Protein AF-F1LG90-F1 (afdb_monomer_lite)

Foldseek 3Di:
DFDPVLLQLLCCPALVDVGDDPVQSVQVVVLQVCVVCVLVVAPFPARQDPVNLCVPQPPDPVRNDDKDFFDDFHFQVCVVPDDDDPLRRVVNRPPCSRIRDPDQCQVDAAAAAADPVVVVVVVDPSHHHDPPRPHHDRDTGGPDFRDHDVVHGGHGDD

Organism: Ascaris suum (NCBI:txid6253)

Secondary structure (DSSP, 8-state):
---HHHHHHHHHHHS--SS--HHHHHHHHHHHHHHHTHHHHS-EEE---HHHHHHHH-SSTT---PPPB-----BTTGGGT----HHHHHHHTTSGGGBSS---GGGS-BSSBPPGGGHHHHT-TT--B-SS--PBPP--EESSPPP--TT-SBPPP-

InterPro domains:
  IPR000217 Tubulin [PTHR11588] (1-149)
  IPR002452 Alpha tubulin [PR01162] (12-24)
  IPR002452 Alpha tubulin [PR01162] (72-87)
  IPR002452 Alpha tubulin [PR01162] (107-128)
  IPR002452 Alpha tubulin [PR01162] (133-146)
  IPR002452 Alpha tubulin [PR01162] (146-158)
  IPR008280 Tubulin/FtsZ, C-terminal [SSF55307] (44-157)
  IPR018316 Tubulin/FtsZ, 2-layer sandwich domain [PF03953] (61-152)
  IPR018316 Tubulin/FtsZ, 2-layer sandwich domain [SM00865] (46-158)
  IPR036525 Tubulin/FtsZ, GTPase domain superfamily [G3DSA:3.40.50.1440] (1-66)
  IPR036525 Tubulin/FtsZ, GTPase domain superfamily [SSF52490] (1-43)
  IPR037103 Tubulin/FtsZ-like, C-terminal domain [G3DSA:3.30.1330.20] (67-158)

Radius of gyration: 15.99 Å; chains: 1; bounding box: 39×36×45 Å

pLDDT: mean 81.98, std 10.02, range [52.31, 95.44]

Sequence (158 aa):
MVDNEAIYDICRRNLDVERPSYTNLNRLISQVVSSITASLRFDGALNVDLTEFQTNLVPYPRIHFPLATYAPVISAEKAYHEALSVSDITNACFEPANQMVKCDPRHGKYMKDVNASIATIKTKRTIQFVDWCPTGFKVGINYQPPTVVPGGDLAKVP

Structure (mmCIF, N/CA/C/O backbone):
data_AF-F1LG90-F1
#
_entry.id   AF-F1LG90-F1
#
loop_
_atom_site.group_PDB
_atom_site.id
_atom_site.type_symbol
_atom_site.label_atom_id
_atom_site.label_alt_id
_atom_site.label_comp_id
_atom_site.label_asym_id
_atom_site.label_entity_id
_atom_site.label_seq_id
_atom_site.pdbx_PDB_ins_code
_atom_site.Cartn_x
_atom_site.Cartn_y
_atom_site.Cartn_z
_atom_site.occupancy
_atom_site.B_iso_or_equiv
_atom_site.auth_seq_id
_atom_site.auth_comp_id
_atom_site.auth_asym_id
_atom_site.auth_atom_id
_atom_site.pdbx_PDB_model_num
ATOM 1 N N . MET A 1 1 ? -4.075 -1.576 -9.252 1.00 84.69 1 MET A N 1
ATOM 2 C CA . MET A 1 1 ? -5.441 -2.144 -9.117 1.00 84.69 1 MET A CA 1
ATOM 3 C C . MET A 1 1 ? -5.804 -2.202 -7.643 1.00 84.69 1 MET A C 1
ATOM 5 O O . MET A 1 1 ? -4.890 -2.188 -6.827 1.00 84.69 1 MET A O 1
ATOM 9 N N . VAL A 1 2 ? -7.096 -2.214 -7.316 1.00 89.31 2 VAL A N 1
ATOM 10 C CA . VAL A 1 2 ? -7.597 -2.228 -5.936 1.00 89.31 2 VAL A CA 1
ATOM 11 C C . VAL A 1 2 ? -8.815 -3.153 -5.881 1.00 89.31 2 VAL A C 1
ATOM 13 O O . VAL A 1 2 ? -9.777 -2.930 -6.611 1.00 89.31 2 VAL A O 1
ATOM 16 N N . ASP A 1 3 ? -8.733 -4.207 -5.078 1.00 93.62 3 ASP A N 1
ATOM 17 C CA . ASP A 1 3 ? -9.725 -5.273 -4.945 1.00 93.62 3 ASP A CA 1
ATOM 18 C C . ASP A 1 3 ? -10.479 -5.137 -3.619 1.00 93.62 3 ASP A C 1
ATOM 20 O O . ASP A 1 3 ? -9.876 -5.069 -2.545 1.00 93.62 3 ASP A O 1
ATOM 24 N N . ASN A 1 4 ? -11.809 -5.121 -3.694 1.00 93.81 4 ASN A N 1
ATOM 25 C CA . ASN A 1 4 ? -12.668 -4.980 -2.525 1.00 93.81 4 ASN A CA 1
ATOM 26 C C . ASN A 1 4 ? -12.501 -6.135 -1.536 1.00 93.81 4 ASN A C 1
ATOM 28 O O . ASN A 1 4 ? -12.560 -5.893 -0.334 1.00 93.81 4 ASN A O 1
ATOM 32 N N . GLU A 1 5 ? -12.289 -7.365 -2.013 1.00 94.31 5 GLU A N 1
ATOM 33 C CA . GLU A 1 5 ? -12.148 -8.524 -1.126 1.00 94.31 5 GLU A CA 1
ATOM 34 C C . GLU A 1 5 ? -10.854 -8.430 -0.310 1.00 94.31 5 GLU A C 1
ATOM 36 O O . GLU A 1 5 ? -10.869 -8.604 0.907 1.00 94.31 5 GLU A O 1
ATOM 41 N N . ALA A 1 6 ? -9.750 -8.048 -0.959 1.00 94.06 6 ALA A N 1
ATOM 42 C CA . ALA A 1 6 ? -8.468 -7.848 -0.291 1.00 94.06 6 ALA A CA 1
ATOM 43 C C . ALA A 1 6 ? -8.540 -6.743 0.779 1.00 94.06 6 ALA A C 1
ATOM 45 O O . ALA A 1 6 ? -8.061 -6.920 1.898 1.00 94.06 6 ALA A O 1
ATOM 46 N N . ILE A 1 7 ? -9.189 -5.615 0.471 1.00 94.56 7 ILE A N 1
ATOM 47 C CA . ILE A 1 7 ? 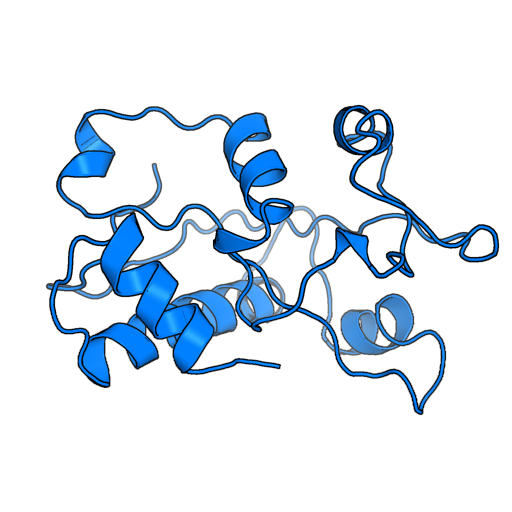-9.362 -4.513 1.432 1.00 94.56 7 ILE A CA 1
ATOM 48 C C . ILE A 1 7 ? -10.265 -4.934 2.590 1.00 94.56 7 ILE A C 1
ATOM 50 O O . ILE A 1 7 ? -9.975 -4.606 3.739 1.00 94.56 7 ILE A O 1
ATOM 54 N N . TYR A 1 8 ? -11.345 -5.664 2.306 1.00 95.12 8 TYR A N 1
ATOM 55 C CA . TYR A 1 8 ? -12.244 -6.181 3.332 1.00 95.12 8 TYR A CA 1
ATOM 56 C C . TYR A 1 8 ? -11.493 -7.091 4.314 1.00 95.12 8 TYR A C 1
ATOM 58 O O . TYR A 1 8 ? -11.609 -6.914 5.530 1.00 95.12 8 TYR A O 1
ATOM 66 N N . ASP A 1 9 ? -10.666 -8.005 3.794 1.00 94.75 9 ASP A N 1
ATOM 67 C CA . ASP A 1 9 ? -9.821 -8.897 4.593 1.00 94.75 9 ASP A CA 1
ATOM 68 C C . ASP A 1 9 ? -8.815 -8.106 5.453 1.00 94.75 9 ASP A C 1
ATOM 70 O O . ASP A 1 9 ? -8.658 -8.390 6.645 1.00 94.75 9 ASP A O 1
ATOM 74 N N . ILE A 1 10 ? -8.184 -7.066 4.890 1.00 93.94 10 ILE A N 1
ATOM 75 C CA . ILE A 1 10 ? -7.277 -6.171 5.627 1.00 93.94 10 ILE A CA 1
ATOM 76 C C . ILE A 1 10 ? -8.023 -5.443 6.753 1.00 93.94 10 ILE A C 1
ATOM 78 O O . ILE A 1 10 ? -7.564 -5.465 7.894 1.00 93.94 10 ILE A O 1
ATOM 82 N N . CYS A 1 11 ? -9.176 -4.825 6.478 1.00 93.50 11 CYS A N 1
ATOM 83 C CA . CYS A 1 11 ? -9.961 -4.123 7.497 1.00 93.50 11 CYS A CA 1
ATOM 84 C C . CYS A 1 11 ? -10.368 -5.058 8.640 1.00 93.50 11 CYS A C 1
ATOM 86 O O . CYS A 1 11 ? -10.254 -4.695 9.809 1.00 93.50 11 CYS A O 1
ATOM 88 N N . ARG A 1 12 ? -10.797 -6.280 8.320 1.00 93.81 12 ARG A N 1
ATOM 89 C CA . ARG A 1 12 ? -11.236 -7.238 9.334 1.00 93.81 12 ARG A CA 1
ATOM 90 C C . ARG A 1 12 ? -10.098 -7.730 10.219 1.00 93.81 12 ARG A C 1
ATOM 92 O O . ARG A 1 12 ? -10.270 -7.853 11.425 1.00 93.81 12 ARG A O 1
ATOM 99 N N . ARG A 1 13 ? -8.943 -8.022 9.624 1.00 92.75 13 ARG A N 1
ATOM 100 C CA . ARG A 1 13 ? -7.803 -8.618 10.330 1.00 92.75 13 ARG A CA 1
ATOM 101 C C . ARG A 1 13 ? -6.944 -7.590 11.062 1.00 92.75 13 ARG A C 1
ATOM 103 O O . ARG A 1 13 ? -6.467 -7.860 12.159 1.00 92.75 13 ARG A O 1
ATOM 110 N N . ASN A 1 14 ? -6.700 -6.444 10.434 1.00 90.44 14 ASN A N 1
ATOM 111 C CA . ASN A 1 14 ? -5.742 -5.461 10.928 1.00 90.44 14 ASN A CA 1
ATOM 112 C C . ASN A 1 14 ? -6.407 -4.337 11.729 1.00 90.44 14 ASN A C 1
ATOM 114 O O . ASN A 1 14 ? -5.781 -3.797 12.640 1.00 90.44 14 ASN A O 1
ATOM 118 N N . LEU A 1 15 ? -7.646 -3.974 11.378 1.00 89.69 15 LEU A N 1
ATOM 119 C CA . LEU A 1 15 ? -8.396 -2.897 12.036 1.00 89.69 15 LEU A CA 1
ATOM 120 C C . LEU A 1 15 ? -9.449 -3.423 13.022 1.00 89.69 15 LEU A C 1
ATOM 122 O O . LEU A 1 15 ? -10.170 -2.625 13.607 1.00 89.69 15 LEU A O 1
ATOM 126 N N . ASP A 1 16 ? -9.544 -4.748 13.185 1.00 90.19 16 ASP A N 1
ATOM 127 C CA . ASP A 1 16 ? -10.499 -5.437 14.066 1.00 90.19 16 ASP A CA 1
ATOM 128 C C . ASP A 1 16 ? -11.974 -5.090 13.784 1.00 90.19 16 ASP A C 1
ATOM 130 O O . ASP A 1 16 ? -12.845 -5.202 14.644 1.00 90.19 16 ASP A O 1
ATOM 134 N N . VAL A 1 17 ? -12.284 -4.698 12.543 1.00 91.56 17 VAL A N 1
ATOM 135 C CA . VAL A 1 17 ? -13.653 -4.382 12.123 1.00 91.56 17 VAL A CA 1
ATOM 136 C C . VAL A 1 17 ? -14.333 -5.664 11.649 1.00 91.56 17 VAL A C 1
ATOM 138 O O . VAL A 1 17 ? -14.078 -6.130 10.544 1.00 91.56 17 VAL A O 1
ATOM 141 N N . GLU A 1 18 ? -15.223 -6.246 12.456 1.00 91.12 18 GLU A N 1
ATOM 142 C CA . GLU A 1 18 ? -15.853 -7.542 12.145 1.00 91.12 18 GLU A CA 1
ATOM 143 C C . GLU A 1 18 ? -16.644 -7.534 10.821 1.00 91.12 18 GLU A C 1
ATOM 145 O O . GLU A 1 18 ? -16.588 -8.492 10.043 1.00 91.12 18 GLU A O 1
ATOM 150 N N . ARG A 1 19 ? -17.362 -6.434 10.550 1.00 94.06 19 ARG A N 1
ATOM 151 C CA . ARG A 1 19 ? -18.167 -6.232 9.332 1.00 94.06 19 ARG A CA 1
ATOM 152 C C . ARG A 1 19 ? -17.836 -4.880 8.684 1.00 94.06 19 ARG A C 1
ATOM 154 O O . ARG A 1 19 ? -18.577 -3.917 8.888 1.00 94.06 19 ARG A O 1
ATOM 161 N N . PRO A 1 20 ? -16.725 -4.785 7.928 1.00 94.62 20 PRO A N 1
ATOM 162 C CA . PRO A 1 20 ? -16.329 -3.563 7.240 1.00 94.62 20 PRO A CA 1
ATOM 163 C C . PRO A 1 20 ? -17.425 -3.039 6.307 1.00 94.62 20 PRO A C 1
ATOM 165 O O . PRO A 1 20 ? -17.944 -3.752 5.449 1.00 94.62 20 PRO A O 1
ATOM 168 N N . SER A 1 21 ? -17.764 -1.764 6.469 1.00 95.44 21 SER A N 1
ATOM 169 C CA . SER A 1 21 ? -18.658 -1.023 5.579 1.00 95.44 21 SER A CA 1
ATOM 170 C C . SER A 1 21 ? -17.871 -0.333 4.462 1.00 95.44 21 SER A C 1
ATOM 172 O O . SER A 1 21 ? -16.656 -0.147 4.568 1.00 95.44 21 SER A O 1
ATOM 174 N N . TYR A 1 22 ? -18.560 0.155 3.425 1.00 94.44 22 TYR A N 1
ATOM 175 C CA . TYR A 1 22 ? -17.923 0.965 2.377 1.00 94.44 22 TYR A CA 1
ATOM 176 C C . TYR A 1 22 ? -17.164 2.174 2.929 1.00 94.44 22 TYR A C 1
ATOM 178 O O . TYR A 1 22 ? -16.152 2.567 2.360 1.00 94.44 22 TYR A O 1
ATOM 186 N N . THR A 1 23 ? -17.597 2.740 4.055 1.00 93.69 23 THR A N 1
ATOM 187 C CA . THR A 1 23 ? -16.876 3.830 4.719 1.00 93.69 23 THR A CA 1
ATOM 188 C C . THR A 1 23 ? -15.489 3.387 5.180 1.00 93.69 23 THR A C 1
ATOM 190 O O . THR A 1 23 ? -14.521 4.112 4.963 1.00 93.69 23 THR A O 1
ATOM 193 N N . ASN A 1 24 ? -15.370 2.195 5.773 1.00 92.38 24 ASN A N 1
ATOM 194 C CA . ASN A 1 24 ? -14.088 1.658 6.237 1.00 92.38 24 ASN A CA 1
ATOM 195 C C . ASN A 1 24 ? -13.162 1.368 5.044 1.00 92.38 24 ASN A C 1
ATOM 197 O O . ASN A 1 24 ? -12.011 1.807 5.029 1.00 92.38 24 ASN A O 1
ATOM 201 N N . LEU A 1 25 ? -13.698 0.716 4.004 1.00 94.00 25 LEU A N 1
ATOM 202 C CA . LEU A 1 25 ? -12.967 0.408 2.770 1.00 94.00 25 LEU A CA 1
ATOM 203 C C . LEU A 1 25 ? -12.464 1.692 2.093 1.00 94.00 25 LEU A C 1
ATOM 205 O O . LEU A 1 25 ? -11.278 1.823 1.801 1.00 94.00 25 LEU A O 1
ATOM 209 N N . ASN A 1 26 ? -13.347 2.675 1.901 1.00 94.38 26 ASN A N 1
ATOM 210 C CA . ASN A 1 26 ? -13.015 3.933 1.232 1.00 94.38 26 ASN A CA 1
ATOM 211 C C . ASN A 1 26 ? -11.990 4.754 2.014 1.00 94.38 26 ASN A C 1
ATOM 213 O O . ASN A 1 26 ? -11.135 5.391 1.402 1.00 94.38 26 ASN A O 1
ATOM 217 N N . ARG A 1 27 ? -12.030 4.725 3.351 1.00 92.25 27 ARG A N 1
ATOM 218 C CA . ARG A 1 27 ? -11.006 5.369 4.185 1.00 92.25 27 ARG A CA 1
ATOM 219 C C . ARG A 1 27 ? -9.634 4.741 3.953 1.00 92.25 27 ARG A C 1
ATOM 221 O O . ARG A 1 27 ? -8.681 5.479 3.709 1.00 92.25 27 ARG A O 1
ATOM 228 N N . LEU A 1 28 ? -9.537 3.411 3.933 1.00 91.44 28 LEU A N 1
ATOM 229 C CA . LEU A 1 28 ? -8.271 2.732 3.648 1.00 91.44 28 LEU A CA 1
ATOM 230 C C . LEU A 1 28 ? -7.773 3.047 2.228 1.00 91.44 28 LEU A C 1
ATOM 232 O O . LEU A 1 28 ? -6.624 3.449 2.062 1.00 91.44 28 LEU A O 1
ATOM 236 N N . ILE A 1 29 ? -8.646 2.978 1.218 1.00 93.00 29 ILE A N 1
ATOM 237 C CA . ILE A 1 29 ? -8.303 3.351 -0.165 1.00 93.00 29 ILE A CA 1
ATOM 238 C C . ILE A 1 29 ? -7.807 4.798 -0.232 1.00 93.00 29 ILE A C 1
ATOM 240 O O . ILE A 1 29 ? -6.782 5.072 -0.858 1.00 93.00 29 ILE A O 1
ATOM 244 N N . SER A 1 30 ? -8.503 5.726 0.430 1.00 92.19 30 SER A N 1
ATOM 245 C CA . SER A 1 30 ? -8.133 7.142 0.434 1.00 92.19 30 SER A CA 1
ATOM 246 C C . SER A 1 30 ? -6.740 7.368 1.018 1.00 92.19 30 SER A C 1
ATOM 248 O O . SER A 1 30 ? -5.990 8.191 0.495 1.00 92.19 30 SER A O 1
ATOM 250 N N . GLN A 1 31 ? -6.348 6.577 2.022 1.00 90.56 31 GLN A N 1
ATOM 251 C CA . GLN A 1 31 ? -5.013 6.638 2.605 1.00 90.56 31 GLN A CA 1
ATOM 252 C C . GLN A 1 31 ? -3.937 6.209 1.604 1.00 90.56 31 GLN A C 1
ATOM 254 O O . GLN A 1 31 ? -2.936 6.904 1.425 1.00 90.56 31 GLN A O 1
ATOM 259 N N . VAL A 1 32 ? -4.170 5.100 0.899 1.00 90.38 32 VAL A N 1
ATOM 260 C CA . VAL A 1 32 ? -3.258 4.594 -0.135 1.00 90.38 32 VAL A CA 1
ATOM 261 C C . VAL A 1 32 ? -3.116 5.616 -1.260 1.00 90.38 32 VAL A C 1
ATOM 263 O O . VAL A 1 32 ? -2.004 5.992 -1.624 1.00 90.38 32 VAL A O 1
ATOM 266 N N . VAL A 1 33 ? -4.230 6.137 -1.775 1.00 90.94 33 VAL A N 1
ATOM 267 C CA . VAL A 1 33 ? -4.228 7.149 -2.844 1.00 90.94 33 VAL A CA 1
ATOM 268 C C . VAL A 1 33 ? -3.530 8.436 -2.390 1.00 90.94 33 VAL A C 1
ATOM 270 O O . VAL A 1 33 ? -2.747 9.018 -3.145 1.00 90.94 33 VAL A O 1
ATOM 273 N N . SER A 1 34 ? -3.747 8.859 -1.141 1.00 90.44 34 SER A N 1
ATOM 274 C CA . SER A 1 34 ? -3.048 10.001 -0.549 1.00 90.44 34 SER A CA 1
ATOM 275 C C . SER A 1 34 ? -1.535 9.777 -0.519 1.00 90.44 34 SER A C 1
ATOM 277 O O . SER A 1 34 ? -0.800 10.670 -0.938 1.00 90.44 34 SER A O 1
ATOM 279 N N . SER A 1 35 ? -1.066 8.587 -0.117 1.00 87.56 35 SER A N 1
ATOM 280 C CA . SER A 1 35 ? 0.369 8.260 -0.088 1.00 87.56 35 SER A CA 1
ATOM 281 C C . SER A 1 35 ? 1.012 8.218 -1.477 1.00 87.56 35 SER A C 1
ATOM 283 O O . SER A 1 35 ? 2.110 8.739 -1.650 1.00 87.56 35 SER A O 1
ATOM 285 N N . ILE A 1 36 ? 0.314 7.683 -2.486 1.00 85.00 36 ILE A N 1
ATOM 286 C CA . ILE A 1 36 ? 0.823 7.610 -3.866 1.00 85.00 36 ILE A CA 1
ATOM 287 C C . ILE A 1 36 ? 0.973 9.014 -4.463 1.00 85.00 36 ILE A C 1
ATOM 289 O O . ILE A 1 36 ? 1.917 9.283 -5.197 1.00 85.00 36 ILE A O 1
ATOM 293 N N . THR A 1 37 ? 0.051 9.920 -4.136 1.00 86.81 37 THR A N 1
ATOM 294 C CA . THR A 1 37 ? 0.040 11.297 -4.656 1.00 86.81 37 THR A CA 1
ATOM 295 C C . THR A 1 37 ? 0.779 12.294 -3.762 1.00 86.81 37 THR A C 1
ATOM 297 O O . THR A 1 37 ? 0.816 13.481 -4.080 1.00 86.81 37 THR A O 1
ATOM 300 N N . ALA A 1 3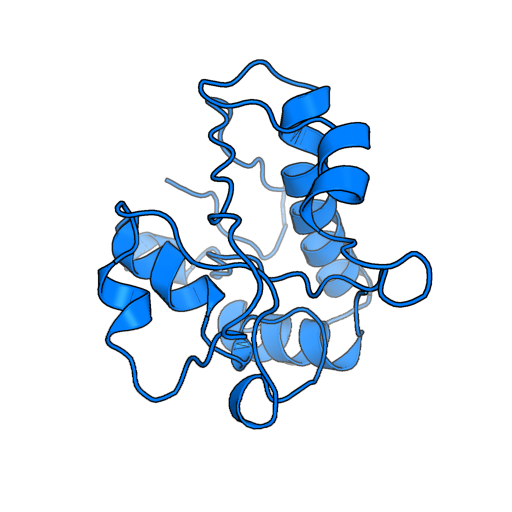8 ? 1.349 11.859 -2.634 1.00 86.38 38 ALA A N 1
ATOM 301 C CA . ALA A 1 38 ? 1.982 12.755 -1.667 1.00 86.38 38 ALA A CA 1
ATOM 302 C C . ALA A 1 38 ? 3.199 13.481 -2.256 1.00 86.38 38 ALA A C 1
ATOM 304 O O . ALA A 1 38 ? 3.342 14.680 -2.036 1.00 86.38 38 ALA A O 1
ATOM 305 N N . SER A 1 39 ? 4.0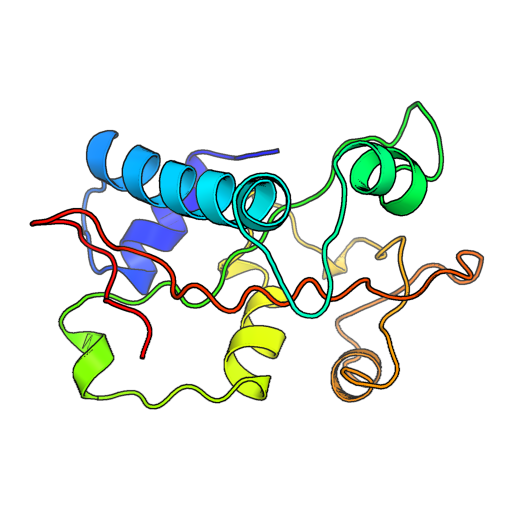17 12.792 -3.058 1.00 82.75 39 SER A N 1
ATOM 306 C CA . SER A 1 39 ? 5.195 13.361 -3.738 1.00 82.75 39 SER A CA 1
ATOM 307 C C . SER A 1 39 ? 4.869 14.460 -4.753 1.00 82.75 39 SER A C 1
ATOM 309 O O . SER A 1 39 ? 5.752 15.219 -5.129 1.00 82.75 39 SER A O 1
ATOM 311 N N . LEU A 1 40 ? 3.613 14.553 -5.198 1.00 83.06 40 LEU A N 1
ATOM 312 C CA . LEU A 1 40 ? 3.144 15.603 -6.109 1.00 83.06 40 LEU A CA 1
ATOM 313 C C . LEU A 1 40 ? 2.626 16.832 -5.356 1.00 83.06 40 LEU A C 1
ATOM 315 O O . LEU A 1 40 ? 2.487 17.906 -5.932 1.00 83.06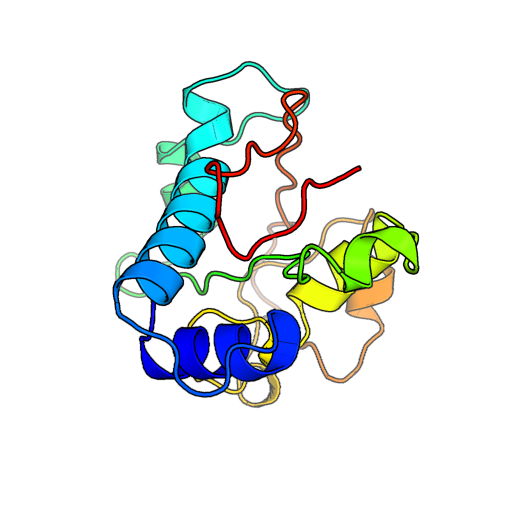 40 LEU A O 1
ATOM 319 N N . ARG A 1 41 ? 2.241 16.646 -4.089 1.00 87.19 41 ARG A N 1
ATOM 320 C CA . ARG A 1 41 ? 1.554 17.655 -3.269 1.00 87.19 41 ARG A CA 1
ATOM 321 C C . ARG A 1 41 ? 2.477 18.296 -2.244 1.00 87.19 41 ARG A C 1
ATOM 323 O O . ARG A 1 41 ? 2.232 19.429 -1.843 1.00 87.19 41 ARG A O 1
ATOM 330 N N . PHE A 1 42 ? 3.495 17.568 -1.804 1.00 85.62 42 PHE A N 1
ATOM 331 C CA . PHE A 1 42 ? 4.425 17.992 -0.770 1.00 85.62 42 PHE A CA 1
ATOM 332 C C . PHE A 1 42 ? 5.853 17.690 -1.184 1.00 85.62 42 PHE A C 1
ATOM 334 O O . PHE A 1 42 ? 6.112 16.690 -1.852 1.00 85.62 42 PHE A O 1
ATOM 341 N N . ASP A 1 43 ? 6.764 18.536 -0.717 1.00 81.12 43 ASP A N 1
ATOM 342 C CA . ASP A 1 43 ? 8.188 18.320 -0.904 1.00 81.12 43 ASP A CA 1
ATOM 343 C C . ASP A 1 43 ? 8.699 17.150 -0.047 1.00 81.12 43 ASP A C 1
ATOM 345 O O . ASP A 1 43 ? 8.172 16.848 1.030 1.00 81.12 43 ASP A O 1
ATOM 349 N N . GLY A 1 44 ? 9.731 16.476 -0.535 1.00 76.81 44 GLY A N 1
ATOM 350 C 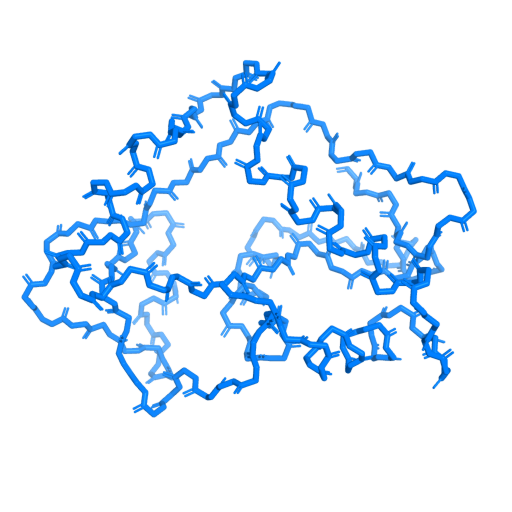CA . GLY A 1 44 ? 10.230 15.224 0.011 1.00 76.81 44 GLY A CA 1
ATOM 351 C C . GLY A 1 44 ? 11.690 14.999 -0.354 1.00 76.81 44 GLY A C 1
ATOM 352 O O . GLY A 1 44 ? 12.198 15.537 -1.334 1.00 76.81 44 GLY A O 1
ATOM 353 N N . ALA A 1 45 ? 12.376 14.178 0.442 1.00 70.00 45 ALA A N 1
ATOM 354 C CA . ALA A 1 45 ? 13.787 13.856 0.223 1.00 70.00 45 ALA A CA 1
ATOM 355 C C . ALA A 1 45 ? 14.005 13.113 -1.104 1.00 70.00 45 ALA A C 1
ATOM 357 O O . ALA A 1 45 ? 15.047 13.248 -1.744 1.00 70.00 45 ALA A O 1
ATOM 358 N N . LEU A 1 46 ? 13.017 12.301 -1.493 1.00 68.31 46 LEU A N 1
ATOM 359 C CA . LEU A 1 46 ? 12.987 11.603 -2.769 1.00 68.31 46 LEU A CA 1
ATOM 360 C C . LEU A 1 46 ? 11.565 11.669 -3.334 1.00 68.31 46 LEU A C 1
ATOM 362 O O . LEU A 1 46 ? 10.694 10.886 -2.945 1.00 68.31 46 LEU A O 1
ATOM 366 N N . ASN A 1 47 ? 11.331 12.619 -4.237 1.00 63.94 47 ASN A N 1
ATOM 367 C CA . ASN A 1 47 ? 10.052 12.761 -4.926 1.00 63.94 47 ASN A CA 1
ATOM 368 C C . ASN A 1 47 ? 10.000 11.808 -6.127 1.00 63.94 47 ASN A C 1
ATOM 370 O O . ASN A 1 47 ? 10.954 11.708 -6.895 1.00 63.94 47 ASN A O 1
ATOM 374 N N . VAL A 1 48 ? 8.882 11.096 -6.272 1.00 66.94 48 VAL A N 1
ATOM 375 C CA . VAL A 1 48 ? 8.584 10.248 -7.435 1.00 66.94 48 VAL A CA 1
ATOM 376 C C . VAL A 1 48 ? 7.431 10.892 -8.190 1.00 66.94 48 VAL A C 1
ATOM 378 O O . VAL A 1 48 ? 6.365 11.114 -7.612 1.00 66.94 48 VAL A O 1
ATOM 381 N N . ASP A 1 49 ? 7.651 11.205 -9.461 1.00 69.06 49 ASP A N 1
ATOM 382 C CA . ASP A 1 49 ? 6.678 11.912 -10.298 1.00 69.06 49 ASP A CA 1
ATOM 383 C C . ASP A 1 49 ? 5.675 10.949 -10.972 1.00 69.06 49 ASP A C 1
ATOM 385 O O . ASP A 1 49 ? 5.958 9.762 -11.151 1.00 69.06 49 ASP A O 1
ATOM 389 N N . LEU A 1 50 ? 4.501 11.420 -11.416 1.00 67.94 50 LEU A N 1
ATOM 390 C CA . LEU A 1 50 ? 3.515 10.547 -12.102 1.00 67.94 50 LEU A CA 1
ATOM 391 C C . LEU A 1 50 ? 4.048 9.958 -13.410 1.00 67.94 50 LEU A C 1
ATOM 393 O O . LEU A 1 50 ? 3.829 8.784 -13.716 1.00 67.94 50 LEU A O 1
ATOM 397 N N . THR A 1 51 ? 4.800 10.758 -14.158 1.00 69.44 51 THR A N 1
ATOM 398 C CA . THR A 1 51 ? 5.503 10.312 -15.366 1.00 69.44 51 THR A CA 1
ATOM 399 C C . THR A 1 51 ? 6.565 9.266 -15.024 1.00 69.44 51 THR A C 1
ATOM 401 O O . THR A 1 51 ? 6.815 8.329 -15.791 1.00 69.44 51 THR A O 1
ATOM 404 N N . GLU A 1 52 ? 7.152 9.363 -13.828 1.00 70.69 52 GLU A N 1
ATOM 405 C CA . GLU A 1 52 ? 8.065 8.349 -13.330 1.00 70.69 52 GLU A CA 1
ATOM 406 C C . GLU A 1 52 ? 7.354 7.038 -13.007 1.00 70.69 52 GLU A C 1
ATOM 408 O O . GLU A 1 52 ? 7.925 5.988 -13.273 1.00 70.69 52 GLU A O 1
ATOM 413 N N . PHE A 1 53 ? 6.122 7.044 -12.497 1.00 70.19 53 PHE A N 1
ATOM 414 C CA . PHE A 1 53 ? 5.380 5.798 -12.275 1.00 70.19 53 PHE A CA 1
ATOM 415 C C . PHE A 1 53 ? 5.190 5.003 -13.571 1.00 70.19 53 PHE A C 1
ATOM 417 O O . PHE A 1 53 ? 5.396 3.791 -13.571 1.00 70.19 53 PHE A O 1
ATOM 424 N N . GLN A 1 54 ? 4.862 5.667 -14.683 1.00 66.19 54 GLN A N 1
ATOM 425 C CA . GLN A 1 54 ? 4.718 4.998 -15.979 1.00 66.19 54 GLN A CA 1
ATOM 426 C C . GLN A 1 54 ? 6.058 4.466 -16.486 1.00 66.19 54 GLN A C 1
ATOM 428 O O . GLN A 1 54 ? 6.199 3.273 -16.728 1.00 66.19 54 GLN A O 1
ATOM 433 N N . THR A 1 55 ? 7.068 5.329 -16.584 1.00 67.44 55 THR A N 1
ATOM 434 C CA . THR A 1 55 ? 8.392 4.942 -17.103 1.00 67.44 55 THR A CA 1
ATOM 435 C C . THR A 1 55 ? 9.092 3.893 -16.241 1.00 67.44 55 THR A C 1
ATOM 437 O O . THR A 1 55 ? 9.867 3.092 -16.757 1.00 67.44 55 THR A O 1
ATOM 440 N N . ASN A 1 56 ? 8.812 3.858 -14.934 1.00 70.62 56 ASN A N 1
ATOM 441 C CA . ASN A 1 56 ? 9.458 2.930 -14.019 1.00 70.62 56 ASN A CA 1
ATOM 442 C C . ASN A 1 56 ? 8.664 1.647 -13.795 1.00 70.62 56 ASN A C 1
ATOM 444 O O . ASN A 1 56 ? 9.298 0.605 -13.699 1.00 70.62 56 ASN A O 1
ATOM 448 N N . LEU A 1 57 ? 7.341 1.682 -13.639 1.00 72.25 57 LEU A N 1
ATOM 449 C CA . LEU A 1 57 ? 6.565 0.483 -13.292 1.00 72.25 57 LEU A CA 1
ATOM 450 C C . LEU A 1 57 ? 6.021 -0.269 -14.511 1.00 72.25 57 LEU A C 1
ATOM 452 O O . LEU A 1 57 ? 5.571 -1.402 -14.354 1.00 72.25 57 LEU A O 1
ATOM 456 N N . VAL A 1 58 ? 6.054 0.336 -15.702 1.00 77.12 58 VAL A N 1
ATOM 457 C CA . VAL A 1 58 ? 5.453 -0.217 -16.923 1.00 77.12 58 VAL A CA 1
ATOM 458 C C . VAL A 1 58 ? 6.556 -0.550 -17.935 1.00 77.12 58 VAL A C 1
ATOM 460 O O . VAL A 1 58 ? 6.880 0.279 -18.783 1.00 77.12 58 VAL A O 1
ATOM 463 N N . PRO A 1 59 ? 7.151 -1.760 -17.885 1.00 75.38 59 PRO A N 1
ATOM 464 C CA . PRO A 1 59 ? 8.202 -2.152 -18.829 1.00 75.38 59 PRO A CA 1
ATOM 465 C C . PRO A 1 59 ? 7.675 -2.286 -20.265 1.00 75.38 59 PRO A C 1
ATOM 467 O O . PRO A 1 59 ? 8.411 -2.077 -21.225 1.00 75.38 59 PRO A O 1
ATOM 470 N N . TYR A 1 60 ? 6.389 -2.617 -20.416 1.00 81.69 60 TYR A N 1
ATOM 471 C CA . TYR A 1 60 ? 5.713 -2.734 -21.704 1.00 81.69 60 TYR A CA 1
ATOM 472 C C . TYR A 1 60 ? 4.323 -2.098 -21.631 1.00 81.69 60 TYR A C 1
ATOM 474 O O . TYR A 1 60 ? 3.625 -2.331 -20.645 1.00 81.69 60 TYR A O 1
ATOM 482 N N . PRO A 1 61 ? 3.838 -1.416 -22.688 1.00 82.38 61 PRO A N 1
ATOM 483 C CA . PRO A 1 61 ? 2.540 -0.733 -22.668 1.00 82.38 61 PRO A CA 1
ATOM 484 C C . PRO A 1 61 ? 1.348 -1.620 -22.288 1.00 82.38 61 PRO A C 1
ATOM 486 O O . PRO A 1 61 ? 0.374 -1.138 -21.726 1.00 82.38 61 PRO A O 1
ATOM 489 N N . ARG A 1 62 ? 1.408 -2.930 -22.563 1.00 86.69 62 ARG A N 1
ATOM 490 C CA . ARG A 1 62 ? 0.340 -3.884 -22.203 1.00 86.69 62 ARG A CA 1
ATOM 491 C C . ARG A 1 62 ? 0.406 -4.382 -20.753 1.00 86.69 62 ARG A C 1
ATOM 493 O O . ARG A 1 62 ? -0.562 -4.965 -20.285 1.00 86.69 62 ARG A O 1
ATOM 500 N N . ILE A 1 63 ? 1.516 -4.159 -20.049 1.00 83.88 63 ILE A N 1
ATOM 501 C CA . ILE A 1 63 ? 1.760 -4.619 -18.673 1.00 83.88 63 ILE A CA 1
ATOM 502 C C . ILE A 1 63 ? 1.834 -3.387 -17.762 1.00 83.88 63 ILE A C 1
ATOM 504 O O . ILE A 1 63 ? 2.891 -3.031 -17.252 1.00 83.88 63 ILE A O 1
ATOM 508 N N . HIS A 1 64 ? 0.698 -2.701 -17.604 1.00 85.38 64 HIS A N 1
ATOM 509 C CA . HIS A 1 64 ? 0.584 -1.424 -16.885 1.00 85.38 64 HIS A CA 1
ATOM 510 C C . HIS A 1 64 ? -0.292 -1.512 -15.626 1.00 85.38 64 HIS A C 1
ATOM 512 O O . HIS A 1 64 ? -0.864 -0.516 -15.183 1.00 85.38 64 HIS A O 1
ATOM 518 N N . PHE A 1 65 ? -0.406 -2.707 -15.043 1.00 86.00 65 PHE A N 1
ATOM 519 C CA . PHE A 1 65 ? -1.222 -2.968 -13.858 1.00 86.00 65 PHE A CA 1
ATOM 520 C C . PHE A 1 65 ? -0.336 -3.199 -12.626 1.00 86.00 65 PHE A C 1
ATOM 522 O O . PHE A 1 65 ? -0.066 -4.347 -12.274 1.00 86.00 65 PHE A O 1
ATOM 529 N N . PRO A 1 66 ? 0.141 -2.135 -11.954 1.00 85.31 66 PRO A N 1
ATOM 530 C CA . PRO A 1 66 ? 0.906 -2.294 -10.731 1.00 85.31 66 PRO A CA 1
ATOM 531 C C . PRO A 1 66 ? 0.015 -2.796 -9.588 1.00 85.31 66 PRO A C 1
ATOM 533 O O . PRO A 1 66 ? -1.154 -2.403 -9.436 1.00 85.31 66 PRO A O 1
ATOM 536 N N . LEU A 1 67 ? 0.616 -3.650 -8.767 1.00 87.00 67 LEU A N 1
ATOM 537 C CA . LEU A 1 67 ? 0.085 -4.083 -7.486 1.00 87.00 67 LEU A CA 1
ATOM 538 C C . LEU A 1 67 ? 0.416 -3.029 -6.425 1.00 87.00 67 LEU A C 1
ATOM 540 O O . LEU A 1 67 ? 1.568 -2.617 -6.308 1.00 87.00 67 LEU A O 1
ATOM 544 N N . ALA A 1 68 ? -0.589 -2.596 -5.666 1.00 89.81 68 ALA A N 1
ATOM 545 C CA . ALA A 1 68 ? -0.401 -1.680 -4.549 1.00 89.81 68 ALA A CA 1
ATOM 546 C C . ALA A 1 68 ? -0.412 -2.455 -3.226 1.00 89.81 68 ALA A C 1
ATOM 548 O O . ALA A 1 68 ? -1.262 -3.320 -3.014 1.00 89.81 68 ALA A O 1
ATOM 549 N N . THR A 1 69 ? 0.498 -2.095 -2.327 1.00 91.06 69 THR A N 1
ATOM 550 C CA . THR A 1 69 ? 0.554 -2.586 -0.948 1.00 91.06 69 THR A CA 1
ATOM 551 C C . THR A 1 69 ? 0.777 -1.388 -0.040 1.00 91.06 69 THR A C 1
ATOM 553 O O . THR A 1 69 ? 1.508 -0.471 -0.415 1.00 91.06 69 THR A O 1
ATOM 556 N N . TYR A 1 70 ? 0.161 -1.381 1.139 1.00 90.62 70 TYR A N 1
ATOM 557 C CA . TYR A 1 70 ? 0.322 -0.298 2.103 1.00 90.62 70 TYR A CA 1
ATOM 558 C C . TYR A 1 70 ? 0.586 -0.854 3.497 1.00 90.62 70 TYR A C 1
ATOM 560 O O . TYR A 1 70 ? -0.071 -1.799 3.934 1.00 90.62 70 TYR A O 1
ATOM 568 N N . ALA A 1 71 ? 1.550 -0.253 4.186 1.00 90.25 71 ALA A N 1
ATOM 569 C CA . ALA A 1 71 ? 1.883 -0.553 5.565 1.00 90.25 71 ALA A CA 1
ATOM 570 C C . ALA A 1 71 ? 2.398 0.722 6.262 1.00 90.25 71 ALA A C 1
ATOM 572 O O . ALA A 1 71 ? 3.040 1.548 5.611 1.00 90.25 71 ALA A O 1
ATOM 573 N N . PRO A 1 72 ? 2.162 0.875 7.574 1.00 90.06 72 PRO A N 1
ATOM 574 C CA . PRO A 1 72 ? 1.378 -0.025 8.414 1.00 90.06 72 PRO A CA 1
ATOM 575 C C . PRO A 1 72 ? -0.136 0.197 8.275 1.00 90.06 72 PRO A C 1
ATOM 577 O O . PRO A 1 72 ? -0.606 1.306 8.027 1.00 90.06 72 PRO A O 1
ATOM 580 N N . VAL A 1 73 ? -0.905 -0.875 8.469 1.00 89.94 73 VAL A N 1
ATOM 581 C CA . VAL A 1 73 ? -2.360 -0.826 8.673 1.00 89.94 73 VAL A CA 1
ATOM 582 C C . VAL A 1 73 ? -2.622 -1.439 10.037 1.00 89.94 73 VAL A C 1
ATOM 584 O O . VAL A 1 73 ? -2.494 -2.654 10.180 1.00 89.94 73 VAL A O 1
ATOM 587 N N . ILE A 1 74 ? -2.901 -0.598 11.031 1.00 89.06 74 ILE A N 1
ATOM 588 C CA . ILE A 1 74 ? -3.073 -0.978 12.440 1.00 89.06 74 ILE A CA 1
ATOM 589 C C . ILE A 1 74 ? -4.246 -0.178 13.017 1.00 89.06 74 ILE A C 1
ATOM 591 O O . ILE A 1 74 ? -4.433 0.988 12.652 1.00 89.06 74 ILE A O 1
ATOM 595 N N . SER A 1 75 ? -5.037 -0.804 13.893 1.00 86.75 75 SER A N 1
ATOM 596 C CA . SER A 1 75 ? -6.111 -0.140 14.637 1.00 86.75 75 SER A CA 1
ATOM 597 C C . SER A 1 75 ? -5.569 0.871 15.652 1.00 86.75 75 SER A C 1
ATOM 599 O O . SER A 1 75 ? -4.476 0.713 16.200 1.00 86.75 75 SER A O 1
ATOM 601 N N . ALA A 1 76 ? -6.349 1.914 15.944 1.00 79.50 76 ALA A N 1
ATOM 602 C CA . ALA A 1 76 ? -5.976 2.922 16.942 1.00 79.50 76 ALA A CA 1
ATOM 603 C C . ALA A 1 76 ? -5.647 2.318 18.324 1.00 79.50 76 ALA A C 1
ATOM 605 O O . ALA A 1 76 ? -4.772 2.827 19.017 1.00 79.50 76 ALA A O 1
ATOM 606 N N . GLU A 1 77 ? -6.301 1.215 18.698 1.00 78.12 77 GLU A N 1
ATOM 607 C CA . GLU A 1 77 ? -6.070 0.514 19.966 1.00 78.12 77 GLU A CA 1
ATOM 608 C C . GLU A 1 77 ? -4.710 -0.201 20.002 1.00 78.12 77 GLU A C 1
ATOM 610 O O . GLU A 1 77 ? -3.978 -0.099 20.985 1.00 78.12 77 GLU A O 1
ATOM 615 N N . LYS A 1 78 ? -4.330 -0.879 18.910 1.00 80.00 78 LYS A N 1
ATOM 616 C CA . LYS A 1 78 ? -3.070 -1.639 18.823 1.00 80.00 78 LYS A CA 1
ATOM 617 C C . LYS A 1 78 ? -1.834 -0.748 18.710 1.00 80.00 78 LYS A C 1
ATOM 619 O O . LYS A 1 78 ? -0.755 -1.131 19.157 1.00 80.00 78 LYS A O 1
ATOM 624 N N . ALA A 1 79 ? -1.980 0.458 18.166 1.00 78.75 79 ALA A N 1
ATOM 625 C CA . ALA A 1 79 ? -0.854 1.361 17.933 1.00 78.75 79 ALA A CA 1
ATOM 626 C C . ALA A 1 79 ? -0.141 1.843 19.207 1.00 78.75 79 ALA A C 1
ATOM 628 O O . ALA A 1 79 ? 1.025 2.218 19.137 1.00 78.75 79 ALA A O 1
ATOM 629 N N . TYR A 1 80 ? -0.791 1.802 20.375 1.00 72.50 80 TYR A N 1
ATOM 630 C CA . TYR A 1 80 ? -0.143 2.145 21.648 1.00 72.50 80 TYR A CA 1
ATOM 631 C C . TYR A 1 80 ? 0.834 1.072 22.148 1.00 72.50 80 TYR A C 1
ATOM 633 O O . TYR A 1 80 ? 1.653 1.352 23.024 1.00 72.50 80 TYR A O 1
ATOM 641 N N . HIS A 1 81 ? 0.751 -0.147 21.613 1.00 72.62 81 HIS A N 1
ATOM 642 C CA . HIS A 1 81 ? 1.499 -1.304 22.102 1.00 72.62 81 HIS A CA 1
ATOM 643 C C . HIS A 1 81 ? 2.625 -1.750 21.164 1.00 72.62 81 HIS A C 1
ATOM 645 O O . HIS A 1 81 ? 3.497 -2.508 21.588 1.00 72.62 81 HIS A O 1
ATOM 651 N N . GLU A 1 82 ? 2.640 -1.272 19.918 1.00 70.88 82 GLU A N 1
ATOM 652 C CA . GLU A 1 82 ? 3.591 -1.705 18.895 1.00 70.88 82 GLU A CA 1
ATOM 653 C C . GLU A 1 82 ? 4.459 -0.541 18.403 1.00 70.88 82 GLU A C 1
ATOM 655 O O . GLU A 1 82 ? 3.978 0.408 17.786 1.00 70.88 82 GLU A O 1
ATOM 660 N N . ALA A 1 83 ? 5.770 -0.637 18.638 1.00 73.31 83 ALA A N 1
ATOM 661 C CA . ALA A 1 83 ? 6.753 0.208 17.973 1.00 73.31 83 ALA A CA 1
ATOM 662 C C . ALA A 1 83 ? 7.186 -0.476 16.672 1.00 73.31 83 ALA A C 1
ATOM 664 O O . ALA A 1 83 ? 7.790 -1.547 16.701 1.00 73.31 83 ALA A O 1
ATOM 665 N N . LEU A 1 84 ? 6.882 0.141 15.533 1.00 81.94 84 LEU A N 1
ATOM 666 C CA . LEU A 1 84 ? 7.259 -0.382 14.224 1.00 81.94 84 LEU A CA 1
ATOM 667 C C . LEU A 1 84 ? 8.533 0.286 13.720 1.00 81.94 84 LEU A C 1
ATOM 669 O O . LEU A 1 84 ? 8.594 1.510 13.594 1.00 81.94 84 LEU A O 1
ATOM 673 N N . SER A 1 85 ? 9.538 -0.515 13.368 1.00 86.06 85 SER A N 1
ATOM 674 C CA . SER A 1 85 ? 10.713 -0.003 12.668 1.00 86.06 85 SER A CA 1
ATOM 675 C C . SER A 1 85 ? 10.455 0.135 11.163 1.00 86.06 85 SER A C 1
ATOM 677 O O . SER A 1 85 ? 9.567 -0.505 10.594 1.00 86.06 85 SER A O 1
ATOM 679 N N . VAL A 1 86 ? 11.301 0.915 10.479 1.00 83.81 86 VAL A N 1
ATOM 680 C CA . VAL A 1 86 ? 11.293 1.017 9.007 1.00 83.81 86 VAL A CA 1
ATOM 681 C C . VAL A 1 86 ? 11.462 -0.360 8.349 1.00 83.81 86 VAL A C 1
ATOM 683 O O . VAL A 1 86 ? 10.860 -0.639 7.313 1.00 83.81 86 VAL A O 1
ATOM 686 N N . SER A 1 87 ? 12.244 -1.253 8.961 1.00 83.50 87 SER A N 1
ATOM 687 C CA . SER A 1 87 ? 12.423 -2.622 8.470 1.00 83.50 87 SER A CA 1
ATOM 688 C C . SER A 1 87 ? 11.123 -3.426 8.558 1.00 83.50 87 SER A C 1
ATOM 690 O O . SER A 1 87 ? 10.774 -4.133 7.612 1.00 83.50 87 SER A O 1
ATOM 692 N N . ASP A 1 88 ? 10.371 -3.290 9.652 1.00 85.81 88 ASP A N 1
ATOM 693 C CA . ASP A 1 88 ? 9.132 -4.045 9.874 1.00 85.81 88 ASP A CA 1
ATOM 694 C C . ASP A 1 88 ? 8.051 -3.641 8.875 1.00 85.81 88 ASP A C 1
ATOM 696 O O . ASP A 1 88 ? 7.476 -4.501 8.205 1.00 85.81 88 ASP A O 1
ATOM 700 N N . ILE A 1 89 ? 7.843 -2.333 8.682 1.00 87.56 89 ILE A N 1
ATOM 701 C CA . ILE A 1 89 ? 6.882 -1.827 7.690 1.00 87.56 89 ILE A CA 1
ATOM 702 C C . ILE A 1 89 ? 7.296 -2.202 6.263 1.00 87.56 89 ILE A C 1
ATOM 704 O O . ILE A 1 89 ? 6.449 -2.564 5.448 1.00 87.56 89 ILE A O 1
ATOM 708 N N . THR A 1 90 ? 8.600 -2.198 5.964 1.00 86.00 90 THR A N 1
ATOM 709 C CA . THR A 1 90 ? 9.099 -2.582 4.638 1.00 86.00 90 THR A CA 1
ATOM 710 C C . THR A 1 90 ? 8.859 -4.065 4.383 1.00 86.00 90 THR A C 1
ATOM 712 O O . THR A 1 90 ? 8.396 -4.434 3.309 1.00 86.00 90 THR A O 1
ATOM 715 N N . ASN A 1 91 ? 9.111 -4.927 5.371 1.00 85.25 91 ASN A N 1
ATOM 716 C CA . ASN A 1 91 ? 8.812 -6.354 5.273 1.00 85.25 91 ASN A CA 1
ATOM 717 C C . ASN A 1 91 ? 7.308 -6.610 5.115 1.00 85.25 91 ASN A C 1
ATOM 719 O O . ASN A 1 91 ? 6.921 -7.427 4.279 1.00 85.25 91 ASN A O 1
ATOM 723 N N . ALA A 1 92 ? 6.471 -5.876 5.851 1.00 88.69 92 ALA A N 1
ATOM 724 C CA . ALA A 1 92 ? 5.019 -5.975 5.766 1.00 88.69 92 ALA A CA 1
ATOM 725 C C . ALA A 1 92 ? 4.484 -5.668 4.353 1.00 88.69 92 ALA A C 1
ATOM 727 O O . ALA A 1 92 ? 3.488 -6.265 3.947 1.00 88.69 92 ALA A O 1
ATOM 728 N N . CYS A 1 93 ? 5.156 -4.818 3.568 1.00 88.88 93 CYS A N 1
ATOM 729 C CA . CYS A 1 93 ? 4.788 -4.546 2.172 1.00 88.88 93 CYS A CA 1
ATOM 730 C C . CYS A 1 93 ? 4.989 -5.736 1.209 1.00 88.88 93 CYS A C 1
ATOM 732 O O . CYS A 1 93 ? 4.456 -5.725 0.098 1.00 88.88 93 CYS A O 1
ATOM 734 N N . PHE A 1 94 ? 5.745 -6.762 1.604 1.00 86.44 94 PHE A N 1
ATOM 735 C CA . PHE A 1 94 ? 5.932 -7.986 0.813 1.00 86.44 94 PHE A CA 1
ATOM 736 C C . PHE A 1 94 ? 5.114 -9.166 1.344 1.00 86.44 94 PHE A C 1
ATOM 738 O O . PHE A 1 94 ? 5.115 -10.236 0.733 1.00 86.44 94 PHE A O 1
ATOM 745 N N . GLU A 1 95 ? 4.384 -8.978 2.444 1.00 87.50 95 GLU A N 1
ATOM 746 C CA . GLU A 1 95 ? 3.447 -9.979 2.933 1.00 87.50 95 GLU A CA 1
ATOM 747 C C . GLU A 1 95 ? 2.181 -9.977 2.061 1.00 87.50 95 GLU A C 1
ATOM 749 O O . GLU A 1 95 ? 1.535 -8.930 1.934 1.00 87.50 95 GLU A O 1
ATOM 754 N N . PRO A 1 96 ? 1.776 -11.128 1.482 1.00 88.50 96 PRO A N 1
ATOM 755 C CA . PRO A 1 96 ? 0.609 -11.208 0.597 1.00 88.50 96 PRO A CA 1
ATOM 756 C C . PRO A 1 96 ? -0.668 -10.647 1.223 1.00 88.50 96 PRO A C 1
ATOM 758 O O . PRO A 1 96 ? -1.517 -10.084 0.546 1.00 88.50 96 PRO A O 1
ATOM 761 N N . ALA A 1 97 ? -0.785 -10.754 2.542 1.00 89.81 97 ALA A N 1
ATOM 762 C CA . ALA A 1 97 ? -1.985 -10.362 3.251 1.00 89.81 97 ALA A CA 1
ATOM 763 C C . ALA A 1 97 ? -2.166 -8.838 3.404 1.00 89.81 97 ALA A C 1
ATOM 765 O O . ALA A 1 97 ? -3.232 -8.400 3.820 1.00 89.81 97 ALA A O 1
ATOM 766 N N . ASN A 1 98 ? -1.149 -8.028 3.089 1.00 90.75 98 ASN A N 1
ATOM 767 C CA . ASN A 1 98 ? -1.266 -6.564 3.085 1.00 90.75 98 ASN A CA 1
ATOM 768 C C . ASN A 1 98 ? -1.487 -5.997 1.671 1.00 90.75 98 ASN A C 1
ATOM 770 O O . ASN A 1 98 ? -1.581 -4.779 1.498 1.00 90.75 98 ASN A O 1
ATOM 774 N N . GLN A 1 99 ? -1.532 -6.862 0.652 1.00 91.88 99 GLN A N 1
ATOM 775 C CA . GLN A 1 99 ? -1.693 -6.465 -0.743 1.00 91.88 99 GLN A CA 1
ATOM 776 C C . GLN A 1 99 ? -3.132 -6.040 -1.021 1.00 91.88 99 GLN A C 1
ATOM 778 O O . GLN A 1 99 ? -4.081 -6.671 -0.571 1.00 91.88 99 GLN A O 1
ATOM 783 N N . MET A 1 100 ? -3.294 -4.987 -1.819 1.00 91.69 100 MET A N 1
ATOM 784 C CA . MET A 1 100 ? -4.605 -4.426 -2.168 1.00 91.69 100 MET A CA 1
ATOM 785 C C . MET A 1 100 ? -5.288 -5.173 -3.320 1.00 91.69 100 MET A C 1
ATOM 787 O O . MET A 1 100 ? -6.288 -4.698 -3.846 1.00 91.69 100 MET A O 1
ATOM 791 N N . VAL A 1 101 ? -4.733 -6.301 -3.766 1.00 93.31 101 VAL A N 1
ATOM 792 C CA . VAL A 1 101 ? -5.313 -7.179 -4.789 1.00 93.31 101 VAL A CA 1
ATOM 793 C C . VAL A 1 101 ? -5.114 -8.613 -4.340 1.00 93.31 101 VAL A C 1
ATOM 795 O O . VAL A 1 101 ? -4.022 -8.967 -3.892 1.00 93.31 101 VAL A O 1
ATOM 798 N N . LYS A 1 102 ? -6.145 -9.449 -4.485 1.00 89.81 102 LYS A N 1
ATOM 799 C CA . LYS A 1 102 ? -6.060 -10.862 -4.135 1.00 89.81 102 LYS A CA 1
ATOM 800 C C . LYS A 1 102 ? -5.290 -11.623 -5.215 1.00 89.81 102 LYS A C 1
ATOM 802 O O . LYS A 1 102 ? -5.841 -12.116 -6.194 1.00 89.81 102 LYS A O 1
ATOM 807 N N . CYS A 1 103 ? -3.978 -11.690 -5.045 1.00 88.44 103 CYS A N 1
ATOM 808 C CA . CYS A 1 103 ? -3.084 -12.498 -5.863 1.00 88.44 103 CYS A CA 1
ATOM 809 C C . CYS A 1 103 ? -1.968 -13.071 -4.991 1.00 88.44 103 CYS A C 1
ATOM 811 O O . CYS A 1 103 ? -1.535 -12.427 -4.040 1.00 88.44 103 CYS A O 1
ATOM 813 N N . ASP A 1 104 ? -1.483 -14.270 -5.312 1.00 86.75 104 ASP A N 1
ATOM 814 C CA . ASP A 1 104 ? -0.308 -14.814 -4.634 1.00 86.75 104 ASP A CA 1
ATOM 815 C C . ASP A 1 104 ? 0.963 -14.423 -5.410 1.00 86.75 104 ASP A C 1
ATOM 817 O O . ASP A 1 104 ? 1.212 -14.977 -6.490 1.00 86.75 104 ASP A O 1
ATOM 821 N N . PRO A 1 105 ? 1.792 -13.495 -4.891 1.00 85.25 105 PRO A N 1
ATOM 822 C CA . PRO A 1 105 ? 3.015 -13.063 -5.563 1.00 85.25 105 PRO A CA 1
ATOM 823 C C . PRO A 1 105 ? 4.054 -14.187 -5.687 1.00 85.25 105 PRO A C 1
ATOM 825 O O . PRO A 1 105 ? 4.962 -14.076 -6.506 1.00 85.25 105 PRO A O 1
ATOM 828 N N . ARG A 1 106 ? 3.930 -15.276 -4.913 1.00 85.88 106 ARG A N 1
ATOM 829 C CA . ARG A 1 106 ? 4.865 -16.415 -4.923 1.00 85.88 106 ARG A CA 1
ATOM 830 C C . ARG A 1 106 ? 4.729 -17.275 -6.178 1.00 85.88 106 ARG A C 1
ATOM 832 O O . ARG A 1 106 ? 5.672 -17.969 -6.540 1.00 85.88 106 ARG A O 1
ATOM 839 N N . HIS A 1 107 ? 3.577 -17.215 -6.846 1.00 88.00 107 HIS A N 1
ATOM 840 C CA . HIS A 1 107 ? 3.360 -17.844 -8.153 1.00 88.00 107 HIS A CA 1
ATOM 841 C C . HIS A 1 107 ? 3.813 -16.957 -9.323 1.00 88.00 107 HIS A C 1
ATOM 843 O O . HIS A 1 107 ? 3.733 -17.370 -10.479 1.00 88.00 107 HIS A O 1
ATOM 849 N N . GLY A 1 108 ? 4.271 -15.736 -9.038 1.00 87.31 108 GLY A N 1
ATOM 850 C CA . GLY A 1 108 ? 4.751 -14.780 -10.024 1.00 87.31 108 GLY A CA 1
ATOM 851 C C . GLY A 1 108 ? 6.213 -14.405 -9.815 1.00 87.31 108 GLY A C 1
ATOM 852 O O . GLY A 1 108 ? 6.929 -14.964 -8.986 1.00 87.31 108 GLY A O 1
ATOM 853 N N . LYS A 1 109 ? 6.658 -13.420 -10.595 1.00 86.44 109 LYS A N 1
ATOM 854 C CA . LYS A 1 109 ? 7.958 -12.771 -10.428 1.00 86.44 109 LYS A CA 1
ATOM 855 C C . LYS A 1 109 ? 7.775 -11.263 -10.464 1.00 86.44 109 LYS A C 1
ATOM 857 O O . LYS A 1 109 ? 7.059 -10.739 -11.317 1.00 86.44 109 LYS A O 1
ATOM 862 N N . TYR A 1 110 ? 8.446 -10.565 -9.561 1.00 84.25 110 TYR A N 1
ATOM 863 C CA . TYR A 1 110 ? 8.495 -9.113 -9.549 1.00 84.25 110 TYR A CA 1
ATOM 864 C C . TYR A 1 110 ? 9.329 -8.614 -10.729 1.00 84.25 110 TYR A C 1
ATOM 866 O O . TYR A 1 110 ? 10.457 -9.055 -10.949 1.00 84.25 110 TYR A O 1
ATOM 874 N N . MET A 1 111 ? 8.769 -7.674 -11.490 1.00 79.75 111 MET A N 1
ATOM 875 C CA . MET A 1 111 ? 9.437 -7.100 -12.660 1.00 79.75 111 MET A CA 1
ATOM 876 C C . MET A 1 111 ? 10.400 -5.959 -12.319 1.00 79.75 111 MET A C 1
ATOM 878 O O . MET A 1 111 ? 11.021 -5.439 -13.231 1.00 79.75 111 MET A O 1
ATOM 882 N N . LYS A 1 112 ? 10.543 -5.552 -11.052 1.00 70.62 112 LYS A N 1
ATOM 883 C CA . LYS A 1 112 ? 11.544 -4.559 -10.622 1.00 70.62 112 LYS A CA 1
ATOM 884 C C . LYS A 1 112 ? 12.367 -5.099 -9.472 1.00 70.62 112 LYS A C 1
ATOM 886 O O . LYS A 1 112 ? 11.792 -5.646 -8.538 1.00 70.62 112 LYS A O 1
ATOM 891 N N . ASP A 1 113 ? 13.678 -4.920 -9.548 1.00 61.66 113 ASP A N 1
ATOM 892 C CA . ASP A 1 113 ? 14.641 -5.435 -8.576 1.00 61.66 113 ASP A CA 1
ATOM 893 C C . ASP A 1 113 ? 14.789 -4.489 -7.386 1.00 61.66 113 ASP A C 1
ATOM 895 O O . ASP A 1 113 ? 14.599 -3.301 -7.534 1.00 61.66 113 ASP A O 1
ATOM 899 N N . VAL A 1 114 ? 15.126 -4.967 -6.196 1.00 60.31 114 VAL A N 1
ATOM 900 C CA . VAL A 1 114 ? 15.170 -4.175 -4.957 1.00 60.31 114 VAL A CA 1
ATOM 901 C C . VAL A 1 114 ? 16.483 -3.376 -4.815 1.00 60.31 114 VAL A C 1
ATOM 903 O O . VAL A 1 114 ? 17.555 -3.856 -5.177 1.00 60.31 114 VAL A O 1
ATOM 906 N N . ASN A 1 115 ? 16.429 -2.147 -4.287 1.00 61.91 115 ASN A N 1
ATOM 907 C CA . ASN A 1 115 ? 17.628 -1.330 -4.041 1.00 61.91 115 ASN A CA 1
ATOM 908 C C . ASN A 1 115 ? 18.473 -1.913 -2.883 1.00 61.91 115 ASN A C 1
ATOM 910 O O . ASN A 1 115 ? 17.955 -2.662 -2.055 1.00 61.91 115 ASN A O 1
ATOM 914 N N . ALA A 1 116 ? 19.762 -1.564 -2.779 1.00 56.44 116 ALA A N 1
ATOM 915 C CA . ALA A 1 116 ? 20.665 -2.110 -1.746 1.00 56.44 116 ALA A CA 1
ATOM 916 C C . ALA A 1 116 ? 20.161 -1.901 -0.300 1.00 56.44 116 ALA A C 1
ATOM 918 O O . ALA A 1 116 ? 20.408 -2.733 0.572 1.00 56.44 116 ALA A O 1
ATOM 919 N N . SER A 1 117 ? 19.386 -0.838 -0.062 1.00 5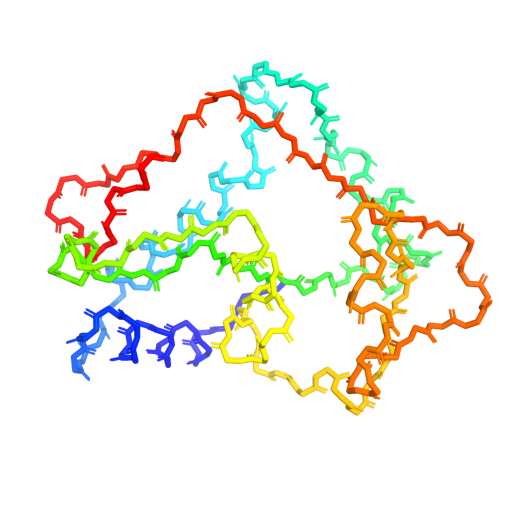2.31 117 SER A N 1
ATOM 920 C CA . SER A 1 117 ? 18.737 -0.520 1.218 1.00 52.31 117 SER A CA 1
ATOM 921 C C . SER A 1 117 ? 17.714 -1.561 1.688 1.00 52.31 117 SER A C 1
ATOM 923 O O . SER A 1 117 ? 17.343 -1.570 2.856 1.00 52.31 117 SER A O 1
ATOM 925 N N . ILE A 1 118 ? 17.274 -2.454 0.803 1.00 65.12 118 ILE A N 1
ATOM 926 C CA . ILE A 1 118 ? 16.308 -3.517 1.089 1.00 65.12 118 ILE A CA 1
ATOM 927 C C . ILE A 1 118 ? 16.899 -4.870 0.595 1.00 65.12 118 ILE A C 1
ATOM 929 O O . ILE A 1 118 ? 16.209 -5.805 0.187 1.00 65.12 118 ILE A O 1
ATOM 933 N N . ALA A 1 119 ? 18.231 -5.014 0.640 1.00 70.50 119 ALA A N 1
ATOM 934 C CA . ALA A 1 119 ? 18.932 -6.246 0.255 1.00 70.50 119 ALA A CA 1
ATOM 935 C C . ALA A 1 119 ? 18.469 -7.482 1.052 1.00 70.50 119 ALA A C 1
ATOM 937 O O . ALA A 1 119 ? 18.474 -8.597 0.533 1.00 70.50 119 ALA A O 1
ATOM 938 N N . THR A 1 120 ? 18.001 -7.282 2.287 1.00 75.12 120 THR A N 1
ATOM 939 C CA . THR A 1 120 ? 17.439 -8.330 3.153 1.00 75.12 120 THR A CA 1
ATOM 940 C C . THR A 1 120 ? 16.176 -8.977 2.588 1.00 75.12 120 THR A C 1
ATOM 942 O O . THR A 1 120 ? 15.881 -10.121 2.914 1.00 75.12 120 THR A O 1
ATOM 945 N N . ILE A 1 121 ? 15.430 -8.291 1.720 1.00 75.75 121 ILE A N 1
ATOM 946 C CA . ILE A 1 121 ? 14.234 -8.865 1.093 1.00 75.75 121 ILE A CA 1
ATOM 947 C C . ILE A 1 121 ? 14.615 -9.782 -0.067 1.00 75.75 121 ILE A C 1
ATOM 949 O O . ILE A 1 121 ? 13.964 -10.806 -0.264 1.00 75.75 121 ILE A O 1
ATOM 953 N N . LYS A 1 122 ? 15.721 -9.501 -0.768 1.00 71.56 122 LYS A N 1
ATOM 954 C CA . LYS A 1 122 ? 16.223 -10.369 -1.848 1.00 71.56 122 LYS A CA 1
ATOM 955 C C . LYS A 1 122 ? 16.672 -11.742 -1.362 1.00 71.56 122 LYS A C 1
ATOM 957 O O . LYS A 1 122 ? 16.660 -12.695 -2.131 1.00 71.56 122 LYS A O 1
ATOM 962 N N . THR A 1 123 ? 17.087 -11.861 -0.102 1.00 77.19 123 THR A N 1
ATOM 963 C CA . THR A 1 123 ? 17.527 -13.149 0.452 1.00 77.19 123 THR A CA 1
ATOM 964 C C . THR A 1 123 ? 16.351 -14.078 0.773 1.00 77.19 123 THR A C 1
ATOM 966 O O . THR A 1 123 ? 16.552 -15.280 0.968 1.00 77.19 123 THR A O 1
ATOM 969 N N . LYS A 1 124 ? 15.111 -13.564 0.794 1.00 79.94 124 LYS A N 1
ATOM 970 C CA . LYS A 1 124 ? 13.911 -14.369 1.039 1.00 79.94 124 LYS A CA 1
ATOM 971 C C . LYS A 1 124 ? 13.548 -15.178 -0.206 1.00 79.94 124 LYS A C 1
ATOM 973 O O . LYS A 1 124 ? 13.134 -14.633 -1.221 1.00 79.94 124 LYS A O 1
ATOM 978 N N . ARG A 1 125 ? 13.596 -16.510 -0.090 1.00 78.69 125 ARG A N 1
ATOM 979 C CA . ARG A 1 125 ? 13.262 -17.454 -1.182 1.00 78.69 125 ARG A CA 1
ATOM 980 C C . ARG A 1 125 ? 11.835 -17.318 -1.729 1.00 78.69 125 ARG A C 1
ATOM 982 O O . ARG A 1 125 ? 11.559 -17.780 -2.830 1.00 78.69 125 ARG A O 1
ATOM 989 N N . THR A 1 126 ? 10.928 -16.727 -0.954 1.00 81.00 126 THR A N 1
ATOM 990 C CA . THR A 1 126 ? 9.525 -16.509 -1.328 1.00 81.00 126 THR A CA 1
ATOM 991 C C . THR A 1 126 ? 9.327 -15.337 -2.288 1.00 81.00 126 THR A C 1
ATOM 993 O O . THR A 1 126 ? 8.233 -15.188 -2.822 1.00 81.00 126 THR A O 1
ATOM 996 N N . ILE A 1 127 ? 10.354 -14.511 -2.506 1.00 82.44 127 ILE A N 1
ATOM 997 C CA . ILE A 1 127 ? 10.284 -13.314 -3.342 1.00 82.44 127 ILE A CA 1
ATOM 998 C C . ILE A 1 127 ? 11.219 -13.525 -4.527 1.00 82.44 127 ILE A C 1
ATOM 1000 O O . ILE A 1 127 ? 12.434 -13.620 -4.373 1.00 82.44 127 ILE A O 1
ATOM 1004 N N . GLN A 1 128 ? 10.636 -13.627 -5.717 1.00 82.81 128 GLN A N 1
ATOM 1005 C CA . GLN A 1 128 ? 11.371 -13.890 -6.950 1.00 82.81 128 GLN A CA 1
ATOM 1006 C C . GLN A 1 128 ? 11.311 -12.677 -7.870 1.00 82.81 128 GLN A C 1
ATOM 1008 O O . GLN A 1 128 ? 10.249 -12.082 -8.045 1.00 82.81 128 GLN A O 1
ATOM 1013 N N . PHE A 1 129 ? 12.436 -12.346 -8.495 1.00 82.69 129 PHE A N 1
ATOM 1014 C CA . PHE A 1 129 ? 12.551 -11.259 -9.466 1.00 82.69 129 PHE A CA 1
ATOM 1015 C C . PHE A 1 129 ? 12.794 -11.820 -10.868 1.00 82.69 129 PHE A C 1
ATOM 1017 O O . PHE A 1 129 ? 13.296 -12.937 -11.024 1.00 82.69 129 PHE A O 1
ATOM 1024 N N . VAL A 1 130 ? 12.406 -11.064 -11.894 1.00 83.56 130 VAL A N 1
ATOM 1025 C CA . VAL A 1 130 ? 12.822 -11.356 -13.272 1.00 83.56 130 VAL A CA 1
ATOM 1026 C C . VAL A 1 130 ? 14.318 -11.074 -13.432 1.00 83.56 130 VAL A C 1
ATOM 1028 O O . VAL A 1 130 ? 14.849 -10.137 -12.845 1.00 83.56 130 VAL A O 1
ATOM 1031 N N . ASP A 1 131 ? 14.994 -11.891 -14.227 1.00 79.50 131 ASP A N 1
ATOM 1032 C CA . ASP A 1 131 ? 16.437 -11.844 -14.488 1.00 79.50 131 ASP A CA 1
ATOM 1033 C C . ASP A 1 131 ? 16.853 -10.705 -15.431 1.00 79.50 131 ASP A C 1
ATOM 1035 O O . ASP A 1 131 ? 17.979 -10.219 -15.365 1.00 79.50 131 ASP A O 1
ATOM 1039 N N . TRP A 1 132 ? 15.943 -10.264 -16.298 1.00 76.31 132 TRP A N 1
ATOM 1040 C CA . TRP A 1 132 ? 16.218 -9.284 -17.349 1.00 76.31 132 TRP A CA 1
ATOM 1041 C C . TRP A 1 132 ? 15.896 -7.831 -16.978 1.00 76.31 132 TRP A C 1
ATOM 1043 O O . TRP A 1 132 ? 16.156 -6.949 -17.795 1.00 76.31 132 TRP A O 1
ATOM 1053 N N . CYS A 1 133 ? 15.323 -7.539 -15.800 1.00 69.75 133 CYS A N 1
ATOM 1054 C CA . CYS A 1 133 ? 15.007 -6.155 -15.435 1.00 69.75 133 CYS A CA 1
ATOM 1055 C C . CYS A 1 133 ? 16.144 -5.505 -14.627 1.00 69.75 133 CYS A C 1
ATOM 1057 O O . CYS A 1 133 ? 16.359 -5.875 -13.474 1.00 69.75 133 CYS A O 1
ATOM 1059 N N . PRO A 1 134 ? 16.829 -4.485 -15.179 1.00 55.75 134 PRO A N 1
ATOM 1060 C CA . PRO A 1 134 ? 17.991 -3.863 -14.547 1.00 55.75 134 PRO A CA 1
ATOM 1061 C C . PRO A 1 134 ? 17.633 -2.790 -13.505 1.00 55.75 134 PRO A C 1
ATOM 1063 O O . PRO A 1 134 ? 18.531 -2.191 -12.919 1.00 55.75 134 PRO A O 1
ATOM 1066 N N . THR A 1 135 ? 16.346 -2.468 -13.304 1.00 56.22 135 THR A N 1
ATOM 1067 C CA . THR A 1 135 ? 15.949 -1.282 -12.522 1.00 56.22 135 THR A CA 1
ATOM 1068 C C . THR A 1 135 ? 15.527 -1.605 -11.091 1.00 56.22 135 THR A C 1
ATOM 1070 O O . THR A 1 135 ? 14.613 -2.397 -10.854 1.00 56.22 135 THR A O 1
ATOM 1073 N N . GLY A 1 136 ? 16.193 -0.913 -10.160 1.00 60.78 136 GLY A N 1
ATOM 1074 C CA . GLY A 1 136 ? 15.988 -0.947 -8.714 1.00 60.78 136 GLY A CA 1
ATOM 1075 C C . GLY A 1 136 ? 14.615 -0.432 -8.236 1.00 60.78 136 GLY A C 1
ATOM 1076 O O . GLY A 1 136 ? 13.933 0.326 -8.935 1.00 60.78 136 GLY A O 1
ATOM 1077 N N . PHE A 1 137 ? 14.230 -0.787 -7.006 1.00 65.81 137 PHE A N 1
ATOM 1078 C CA . PHE A 1 137 ? 13.078 -0.253 -6.286 1.00 65.81 137 PHE A CA 1
ATOM 1079 C C . PHE A 1 137 ? 13.335 1.234 -6.072 1.00 65.81 137 PHE A C 1
ATOM 1081 O O . PHE A 1 137 ? 14.360 1.617 -5.500 1.00 65.81 137 PHE A O 1
ATOM 1088 N N . LYS A 1 138 ? 12.392 2.074 -6.500 1.00 68.56 138 LYS A N 1
ATOM 1089 C CA . LYS A 1 138 ? 12.397 3.487 -6.129 1.00 68.56 138 LYS A CA 1
ATOM 1090 C C . LYS A 1 138 ? 11.735 3.642 -4.766 1.00 68.56 138 LYS A C 1
ATOM 1092 O O . LYS A 1 138 ? 10.677 3.067 -4.523 1.00 68.56 138 LYS A O 1
ATOM 1097 N N . VAL A 1 139 ? 12.370 4.415 -3.893 1.00 71.00 139 VAL A N 1
ATOM 1098 C CA . VAL A 1 139 ? 11.911 4.641 -2.520 1.00 71.00 139 VAL A CA 1
ATOM 1099 C C . VAL A 1 139 ? 11.514 6.102 -2.386 1.00 71.00 139 VAL A C 1
ATOM 1101 O O . VAL A 1 139 ? 12.380 6.945 -2.227 1.00 71.00 139 VAL A O 1
ATOM 1104 N N . GLY A 1 140 ? 10.223 6.416 -2.461 1.00 71.19 140 GLY A N 1
ATOM 1105 C CA . GLY A 1 140 ? 9.754 7.771 -2.166 1.00 71.19 140 GLY A CA 1
ATOM 1106 C C . GLY A 1 140 ? 9.818 8.045 -0.665 1.00 71.19 140 GLY A C 1
ATOM 1107 O O . GLY A 1 140 ? 9.317 7.237 0.116 1.00 71.19 140 GLY A O 1
ATOM 1108 N N . ILE A 1 141 ? 10.418 9.165 -0.257 1.00 77.50 141 ILE A N 1
ATOM 1109 C CA . ILE A 1 141 ? 10.438 9.598 1.147 1.00 77.50 141 ILE A CA 1
ATOM 1110 C C . ILE A 1 141 ? 9.834 10.992 1.217 1.00 77.50 141 ILE A C 1
ATOM 1112 O O . ILE A 1 141 ? 10.407 11.951 0.699 1.00 77.50 141 ILE A O 1
ATOM 1116 N N . ASN A 1 142 ? 8.683 11.088 1.875 1.00 81.44 142 ASN A N 1
ATOM 1117 C CA . ASN A 1 142 ? 8.012 12.348 2.152 1.00 81.44 142 ASN A CA 1
ATOM 1118 C C . ASN A 1 142 ? 8.211 12.720 3.625 1.00 81.44 142 ASN A C 1
ATOM 1120 O O . ASN A 1 142 ? 8.133 11.850 4.492 1.00 81.44 142 ASN A O 1
ATOM 1124 N N . TYR A 1 143 ? 8.465 13.998 3.904 1.00 80.81 143 TYR A N 1
ATOM 1125 C CA . TYR A 1 143 ? 8.628 14.485 5.276 1.00 80.81 143 TYR A CA 1
ATOM 1126 C C . TYR A 1 143 ? 7.295 14.668 6.007 1.00 80.81 143 TYR A C 1
ATOM 1128 O O . TYR A 1 143 ? 7.281 14.760 7.232 1.00 80.81 143 TYR A O 1
ATOM 1136 N N . GLN A 1 144 ? 6.181 14.739 5.274 1.00 84.31 144 GLN A N 1
ATOM 1137 C CA . GLN A 1 144 ? 4.864 14.881 5.875 1.00 84.31 144 GLN A CA 1
ATOM 1138 C C . GLN A 1 144 ? 4.338 13.535 6.381 1.00 84.31 144 GLN A C 1
ATOM 1140 O O . GLN A 1 144 ? 4.205 12.594 5.590 1.00 84.31 144 GLN A O 1
ATOM 1145 N N . PRO A 1 145 ? 3.991 13.432 7.676 1.00 85.06 145 PRO A N 1
ATOM 1146 C CA . PRO A 1 145 ? 3.431 12.210 8.220 1.00 85.06 145 PRO A CA 1
ATOM 1147 C C . PRO A 1 145 ? 2.026 11.953 7.648 1.00 85.06 145 PRO A C 1
ATOM 1149 O O . PRO A 1 145 ? 1.266 12.898 7.393 1.00 85.06 145 PRO A O 1
ATOM 1152 N N . PRO A 1 146 ? 1.627 10.680 7.477 1.00 85.88 146 PRO A N 1
ATOM 1153 C CA . PRO A 1 146 ? 0.270 10.343 7.077 1.00 85.88 146 PRO A CA 1
ATOM 1154 C C . PRO A 1 146 ? -0.755 10.906 8.071 1.00 85.88 146 PRO A C 1
ATOM 1156 O O . PRO A 1 146 ? -0.657 10.707 9.281 1.00 85.88 146 PRO A O 1
ATOM 1159 N N . THR A 1 147 ? -1.762 11.609 7.557 1.00 87.44 147 THR A N 1
ATOM 1160 C CA . THR A 1 147 ? -2.873 12.119 8.374 1.00 87.44 147 THR A CA 1
ATOM 1161 C C . THR A 1 147 ? -3.959 11.055 8.498 1.00 87.44 147 THR A C 1
ATOM 1163 O O . THR A 1 147 ? -4.162 10.275 7.569 1.00 87.44 147 THR A O 1
ATOM 1166 N N . VAL A 1 148 ? -4.662 11.034 9.631 1.00 84.62 148 VAL A N 1
ATOM 1167 C CA . VAL A 1 148 ? -5.827 10.171 9.861 1.00 84.62 148 VAL A CA 1
ATOM 1168 C C . VAL A 1 148 ? -7.106 10.998 9.902 1.00 84.62 148 VAL A C 1
ATOM 1170 O O . VAL A 1 148 ? -7.111 12.136 10.373 1.00 84.62 148 VAL A O 1
ATOM 1173 N N . VAL A 1 149 ? -8.200 10.428 9.401 1.00 84.75 149 VAL A N 1
ATOM 1174 C CA . VAL A 1 149 ? -9.523 11.060 9.467 1.00 84.75 149 VAL A CA 1
ATOM 1175 C C . VAL A 1 149 ? -10.056 10.945 10.903 1.00 84.75 149 VAL A C 1
ATOM 1177 O O . VAL A 1 149 ? -9.993 9.850 11.465 1.00 84.75 149 VAL A O 1
ATOM 1180 N N . PRO A 1 150 ? -10.603 12.017 11.508 1.00 83.00 150 PRO A N 1
ATOM 1181 C CA . PRO A 1 150 ? -11.226 11.938 12.830 1.00 83.00 150 PRO A CA 1
ATOM 1182 C C . PRO A 1 150 ? -12.310 10.852 12.894 1.00 83.00 150 PRO A C 1
ATOM 1184 O O . PRO A 1 150 ? -13.159 10.764 12.005 1.00 83.00 150 PRO A O 1
ATOM 1187 N N . GLY A 1 151 ? -12.272 10.007 13.931 1.00 79.75 151 GLY A N 1
ATOM 1188 C CA . GLY A 1 151 ? -13.165 8.842 14.047 1.00 79.75 151 GLY A CA 1
ATOM 1189 C C . GLY A 1 151 ? -12.930 7.763 12.977 1.00 79.75 151 GLY A C 1
ATOM 1190 O O . GLY A 1 151 ? -13.846 7.008 12.642 1.00 79.75 151 GLY A O 1
ATOM 1191 N N . GLY A 1 152 ? -11.743 7.750 12.365 1.00 79.56 152 GLY A N 1
ATOM 1192 C CA . GLY A 1 152 ? -11.277 6.704 11.464 1.00 79.56 152 GLY A CA 1
ATOM 1193 C C . GLY A 1 152 ? -10.685 5.514 12.218 1.00 79.56 152 GLY A C 1
ATOM 1194 O O . GLY A 1 152 ? -10.232 5.645 13.349 1.00 79.56 152 GLY A O 1
ATOM 1195 N N . ASP A 1 153 ? -10.676 4.359 11.558 1.00 80.94 153 ASP A N 1
ATOM 1196 C CA . ASP A 1 153 ? -10.244 3.088 12.156 1.00 80.94 153 ASP A CA 1
ATOM 1197 C C . ASP A 1 153 ? -8.710 2.923 12.158 1.00 80.94 153 ASP A C 1
ATOM 1199 O O . ASP A 1 153 ? -8.160 2.118 12.907 1.00 80.94 153 ASP A O 1
ATOM 1203 N N . LEU A 1 154 ? -8.013 3.684 11.307 1.00 81.12 154 LEU A N 1
ATOM 1204 C CA . LEU A 1 154 ? -6.559 3.644 11.164 1.00 81.12 154 LEU A CA 1
ATOM 1205 C C . LEU A 1 154 ? -5.883 4.456 12.274 1.00 81.12 154 LEU A C 1
ATOM 1207 O O . LEU A 1 154 ? -6.220 5.622 12.495 1.00 81.12 154 LEU A O 1
ATOM 1211 N N . ALA A 1 155 ? -4.878 3.867 12.913 1.00 79.94 155 ALA A N 1
ATOM 1212 C CA . ALA A 1 155 ? -4.033 4.574 13.858 1.00 79.94 155 ALA A CA 1
ATOM 1213 C C . ALA A 1 155 ? -3.220 5.697 13.204 1.00 79.94 155 ALA A C 1
ATOM 1215 O O . ALA A 1 155 ? -2.826 5.620 12.035 1.00 79.94 155 ALA A O 1
ATOM 1216 N N . LYS A 1 156 ? -2.904 6.724 14.000 1.00 75.62 156 LYS A N 1
ATOM 1217 C CA . LYS A 1 156 ? -1.905 7.718 13.614 1.00 75.62 156 LYS A CA 1
ATOM 1218 C C . LYS A 1 156 ? -0.533 7.042 13.582 1.00 75.62 156 LYS A C 1
ATOM 1220 O O . LYS A 1 156 ? -0.150 6.384 14.545 1.00 75.62 156 LYS A O 1
ATOM 1225 N N . VAL A 1 157 ? 0.181 7.206 12.473 1.00 67.88 157 VAL A N 1
ATOM 1226 C CA . VAL A 1 157 ? 1.551 6.703 12.332 1.00 67.88 157 VAL A CA 1
ATOM 1227 C C . VAL A 1 157 ? 2.472 7.556 13.224 1.00 67.88 157 VAL A C 1
ATOM 1229 O O . VAL A 1 157 ? 2.291 8.781 13.223 1.00 67.88 157 VAL A O 1
ATOM 1232 N N . PRO A 1 158 ? 3.370 6.939 14.020 1.00 54.75 158 PRO A N 1
ATOM 1233 C CA . PRO A 1 158 ? 4.294 7.657 14.900 1.00 54.75 158 PRO A CA 1
ATOM 1234 C C . PRO A 1 158 ? 5.271 8.563 14.142 1.00 54.75 158 PRO A C 1
ATOM 1236 O O . PRO A 1 158 ? 5.579 8.266 12.964 1.00 54.75 158 PRO A O 1
#